Protein AF-A0A843CQ56-F1 (afdb_monomer_lite)

Secondary structure (DSSP, 8-state):
-HHHHTTT-HHHHHHHHHHHHHHTHHHHHHHTT-TT---GGG-HHHHHHHHHHHHHHTTS--HHHHHHHHHHHHHHHHHHHHHHSEEEE-TTTTT---PEEEETTHHHHHHHHHHHHHHHHHHHHHHHHHHHHHH--

Structure (mmCIF, N/CA/C/O backbone):
data_AF-A0A843CQ56-F1
#
_entry.id   AF-A0A843CQ56-F1
#
loop_
_atom_site.group_PDB
_atom_site.id
_atom_site.type_symbol
_atom_site.label_atom_id
_atom_site.label_alt_id
_atom_site.label_comp_id
_atom_site.label_asym_id
_atom_site.label_entity_id
_atom_site.label_seq_id
_atom_site.pdbx_PDB_ins_code
_atom_site.Cartn_x
_atom_site.Cartn_y
_atom_site.Cartn_z
_atom_site.occupancy
_atom_site.B_iso_or_equiv
_atom_site.auth_seq_id
_atom_site.auth_comp_id
_atom_site.auth_asym_id
_atom_site.auth_atom_id
_atom_site.pdbx_PDB_model_num
ATOM 1 N N . MET A 1 1 ? -5.350 -8.760 -0.373 1.00 73.94 1 MET A N 1
ATOM 2 C CA . MET A 1 1 ? -6.080 -9.651 0.569 1.00 73.94 1 MET A CA 1
ATOM 3 C C . MET A 1 1 ? -5.382 -9.807 1.929 1.00 73.94 1 MET A C 1
ATOM 5 O O . MET A 1 1 ? -6.014 -9.518 2.938 1.00 73.94 1 MET A O 1
ATOM 9 N N . ILE A 1 2 ? -4.095 -10.198 1.983 1.00 86.75 2 ILE A N 1
ATOM 10 C CA . ILE A 1 2 ? -3.328 -10.427 3.236 1.00 86.75 2 ILE A CA 1
ATOM 11 C C . ILE A 1 2 ? -3.376 -9.240 4.208 1.00 86.75 2 ILE A C 1
ATOM 13 O O . ILE A 1 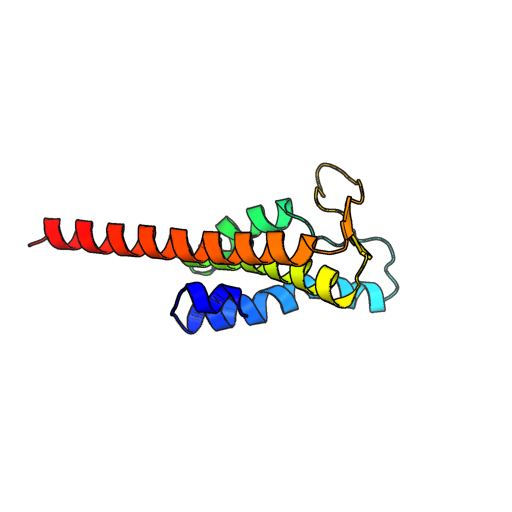2 ? -3.657 -9.413 5.388 1.00 86.75 2 ILE A O 1
ATOM 17 N N . VAL A 1 3 ? -3.196 -8.020 3.708 1.00 90.56 3 VAL A N 1
ATOM 18 C CA . VAL A 1 3 ? -3.252 -6.799 4.526 1.00 90.56 3 VAL A CA 1
ATOM 19 C C . VAL A 1 3 ? -4.606 -6.605 5.214 1.00 90.56 3 VAL A C 1
ATOM 21 O O . VAL A 1 3 ? -4.671 -6.172 6.362 1.00 90.56 3 VAL A O 1
ATOM 24 N N . GLY A 1 4 ? -5.702 -6.986 4.556 1.00 85.50 4 GLY A N 1
ATOM 25 C CA . GLY A 1 4 ? -7.034 -6.897 5.144 1.00 85.50 4 GLY A CA 1
ATOM 26 C C . GLY A 1 4 ? -7.224 -7.840 6.335 1.00 85.50 4 GLY A C 1
ATOM 27 O O . GLY A 1 4 ? -8.034 -7.542 7.211 1.00 85.50 4 GLY A O 1
ATOM 28 N N . VAL A 1 5 ? -6.456 -8.932 6.437 1.00 91.06 5 VAL A N 1
ATOM 29 C CA . VAL A 1 5 ? -6.520 -9.868 7.577 1.00 91.06 5 VAL A CA 1
ATOM 30 C C . VAL A 1 5 ? -6.095 -9.179 8.873 1.00 91.06 5 VAL A C 1
ATOM 32 O O . VAL A 1 5 ? -6.718 -9.402 9.911 1.00 91.06 5 VAL A O 1
ATOM 35 N N . ALA A 1 6 ? -5.132 -8.253 8.810 1.00 89.81 6 ALA A N 1
ATOM 36 C CA . ALA A 1 6 ? -4.682 -7.473 9.965 1.00 89.81 6 ALA A CA 1
ATOM 37 C C . ALA A 1 6 ? -5.806 -6.629 10.601 1.00 89.81 6 ALA A C 1
ATOM 39 O O . ALA A 1 6 ? -5.765 -6.318 11.792 1.00 89.81 6 ALA A O 1
ATOM 40 N N . SER A 1 7 ? -6.858 -6.306 9.840 1.00 88.50 7 SER A N 1
ATOM 41 C CA . SER A 1 7 ? -8.038 -5.603 10.357 1.00 88.50 7 SER A CA 1
ATOM 42 C C . SER A 1 7 ? -8.943 -6.484 11.236 1.00 88.50 7 SER A C 1
ATOM 44 O O . SER A 1 7 ? -9.730 -5.967 12.034 1.00 88.50 7 SER A O 1
ATOM 46 N N . MET A 1 8 ? -8.848 -7.812 11.093 1.00 89.50 8 MET A N 1
ATOM 47 C CA . MET A 1 8 ? -9.725 -8.820 11.702 1.00 89.50 8 MET A CA 1
ATOM 48 C C . MET A 1 8 ? -11.224 -8.642 11.390 1.00 89.50 8 MET A C 1
ATOM 50 O O . MET A 1 8 ? -12.068 -9.032 12.195 1.00 89.50 8 MET A O 1
ATOM 54 N N . ARG A 1 9 ? -11.594 -8.038 10.248 1.00 87.75 9 ARG A N 1
ATOM 55 C CA . ARG A 1 9 ? -12.998 -7.982 9.797 1.00 87.75 9 ARG A CA 1
ATOM 56 C C . ARG A 1 9 ? -13.131 -8.347 8.326 1.00 87.75 9 ARG A C 1
ATOM 58 O O . ARG A 1 9 ? -12.437 -7.788 7.479 1.00 87.75 9 ARG A O 1
ATOM 65 N N . ILE A 1 10 ? -14.110 -9.197 8.015 1.00 89.06 10 ILE A N 1
ATOM 66 C CA . ILE A 1 10 ? -14.324 -9.711 6.655 1.00 89.06 10 ILE A CA 1
ATOM 67 C C . ILE A 1 10 ? -14.545 -8.602 5.622 1.00 89.06 10 ILE A C 1
ATOM 69 O O . ILE A 1 10 ? -13.998 -8.673 4.527 1.00 89.06 10 ILE A O 1
ATOM 73 N N . ARG A 1 11 ? -15.252 -7.527 6.006 1.00 89.88 11 ARG A N 1
ATOM 74 C CA . ARG A 1 11 ? -15.507 -6.376 5.128 1.00 89.88 11 ARG A CA 1
ATOM 75 C C . ARG A 1 11 ? -14.220 -5.789 4.551 1.00 89.88 11 ARG A C 1
ATOM 77 O O . ARG A 1 11 ? -14.151 -5.511 3.366 1.00 89.88 11 ARG A O 1
ATOM 84 N N . TYR A 1 12 ? -13.185 -5.664 5.377 1.00 91.62 12 TYR A N 1
ATOM 85 C CA . TYR A 1 12 ? -11.915 -5.067 4.984 1.00 91.62 12 TYR A CA 1
ATOM 86 C C . TYR A 1 12 ? -10.991 -6.068 4.293 1.00 91.62 12 TYR A C 1
ATOM 88 O O . TYR A 1 12 ? -10.185 -5.668 3.461 1.00 91.62 12 TYR A O 1
ATOM 96 N N . ILE A 1 13 ? -11.118 -7.365 4.598 1.00 92.00 13 ILE A N 1
ATOM 97 C CA . ILE A 1 13 ? -10.457 -8.432 3.833 1.00 92.00 13 ILE A CA 1
ATOM 98 C C . ILE A 1 13 ? -10.948 -8.403 2.384 1.00 92.00 13 ILE A C 1
ATOM 100 O O . ILE A 1 13 ? -10.126 -8.395 1.468 1.00 92.00 13 ILE A O 1
ATOM 104 N N . ALA A 1 14 ? -12.268 -8.318 2.191 1.00 90.25 14 ALA A N 1
ATOM 105 C CA . ALA A 1 14 ? -12.885 -8.201 0.875 1.00 90.25 14 ALA A CA 1
ATOM 106 C C . ALA A 1 14 ? -12.441 -6.916 0.161 1.00 90.25 14 ALA A C 1
ATOM 108 O O . ALA A 1 14 ? -11.971 -6.991 -0.971 1.00 90.25 14 ALA A O 1
ATOM 109 N N . THR A 1 15 ? -12.484 -5.755 0.831 1.00 88.75 15 THR A N 1
ATOM 110 C CA . THR A 1 15 ? -11.985 -4.494 0.252 1.00 88.75 15 THR A CA 1
ATOM 111 C C . THR A 1 15 ? -10.517 -4.601 -0.161 1.00 88.75 15 THR A C 1
ATOM 113 O O . THR A 1 15 ? -10.183 -4.257 -1.286 1.00 88.75 15 THR A O 1
ATOM 116 N N . ALA A 1 16 ? -9.644 -5.152 0.687 1.00 90.50 16 ALA A N 1
ATOM 117 C CA . ALA A 1 16 ? -8.226 -5.340 0.373 1.00 90.50 16 ALA A CA 1
ATOM 118 C C . ALA A 1 16 ? -7.962 -6.374 -0.739 1.00 90.50 16 ALA A C 1
ATOM 120 O O . ALA A 1 16 ? -6.815 -6.537 -1.156 1.00 90.50 16 ALA A O 1
ATOM 121 N N . GLY A 1 17 ? -8.964 -7.162 -1.136 1.00 87.75 17 GLY A N 1
ATOM 122 C CA . GLY A 1 17 ? -8.902 -8.081 -2.273 1.00 87.75 17 GLY A CA 1
ATOM 123 C C . GLY A 1 17 ? -9.433 -7.451 -3.560 1.00 87.75 17 GLY A C 1
ATOM 124 O O . GLY A 1 17 ? -8.765 -7.517 -4.581 1.00 87.75 17 GLY A O 1
ATOM 125 N N . ILE A 1 18 ? -10.601 -6.810 -3.495 1.00 89.00 18 ILE A N 1
ATOM 126 C CA . ILE A 1 18 ? -11.284 -6.221 -4.657 1.00 89.00 18 ILE A CA 1
ATOM 127 C C . ILE A 1 18 ? -10.610 -4.925 -5.111 1.00 89.00 18 ILE A C 1
ATOM 129 O O . ILE A 1 18 ? -10.510 -4.677 -6.306 1.00 89.00 18 ILE A O 1
ATOM 133 N N . PHE A 1 19 ? -10.145 -4.095 -4.174 1.00 88.31 19 PHE A N 1
ATOM 134 C CA . PHE A 1 19 ? -9.603 -2.779 -4.502 1.00 88.31 19 PHE A CA 1
ATOM 135 C C . PHE A 1 19 ? -8.386 -2.852 -5.442 1.00 88.31 19 PHE A C 1
ATOM 137 O O . PHE A 1 19 ? -8.432 -2.170 -6.457 1.00 88.31 19 PHE A O 1
ATOM 144 N N . PRO A 1 20 ? -7.374 -3.718 -5.220 1.00 85.38 20 PRO A N 1
ATOM 145 C CA . PRO A 1 20 ? -6.282 -3.907 -6.180 1.00 85.38 20 PRO A CA 1
ATOM 146 C C . PRO A 1 20 ? -6.726 -4.312 -7.589 1.00 85.38 20 PRO A C 1
ATOM 148 O O . PRO A 1 20 ? -6.195 -3.791 -8.555 1.00 85.38 20 PRO A O 1
ATOM 151 N N . ILE A 1 21 ? -7.756 -5.156 -7.719 1.00 84.38 21 ILE A N 1
ATOM 152 C CA . ILE A 1 21 ? -8.301 -5.530 -9.036 1.00 84.38 21 ILE A CA 1
ATOM 153 C C . ILE A 1 21 ? -8.855 -4.293 -9.758 1.00 84.38 21 ILE A C 1
ATOM 155 O O . ILE A 1 21 ? -8.728 -4.164 -10.971 1.00 84.38 21 ILE A O 1
ATOM 159 N N . ALA A 1 22 ? -9.465 -3.367 -9.013 1.00 84.31 22 ALA A N 1
ATOM 160 C CA . ALA A 1 22 ? -9.919 -2.098 -9.567 1.00 84.31 22 ALA A CA 1
ATOM 161 C C . ALA A 1 22 ? -8.756 -1.148 -9.914 1.00 84.31 22 ALA A C 1
ATOM 163 O O . ALA A 1 22 ? -8.897 -0.367 -10.852 1.00 84.31 22 ALA A O 1
ATOM 164 N N . LEU A 1 23 ? -7.626 -1.207 -9.193 1.00 81.69 23 LEU A N 1
ATOM 165 C CA . LEU A 1 23 ? -6.411 -0.449 -9.533 1.00 81.69 23 LEU A CA 1
ATOM 166 C C . LEU A 1 23 ? -5.826 -0.912 -10.867 1.00 81.69 23 LEU A C 1
ATOM 168 O O . LEU A 1 23 ? -5.500 -0.074 -11.701 1.00 81.69 23 LEU A O 1
ATOM 172 N N . ASP A 1 24 ? -5.802 -2.228 -11.082 1.00 80.94 24 ASP A N 1
ATOM 173 C CA . ASP A 1 24 ? -5.301 -2.871 -12.302 1.00 80.94 24 ASP A CA 1
ATOM 174 C C . ASP A 1 24 ? -6.191 -2.646 -13.530 1.00 80.94 24 ASP A C 1
ATOM 176 O O . ASP A 1 24 ? -5.869 -3.087 -14.633 1.00 80.94 24 ASP A O 1
ATOM 180 N N . ALA A 1 25 ? -7.319 -1.941 -13.394 1.00 76.56 25 ALA A N 1
ATOM 181 C CA . ALA A 1 25 ? -8.163 -1.604 -14.536 1.00 76.56 25 ALA A CA 1
ATOM 182 C C . ALA A 1 25 ? -7.430 -0.731 -15.575 1.00 76.56 25 ALA A C 1
ATOM 184 O O . ALA A 1 25 ? -7.810 -0.736 -16.748 1.00 76.56 25 ALA A O 1
ATOM 185 N N . ASP A 1 26 ? -6.362 -0.025 -15.190 1.00 72.88 26 ASP A N 1
ATOM 186 C CA . ASP A 1 26 ? -5.503 0.694 -16.137 1.00 72.88 26 ASP A CA 1
ATOM 187 C C . ASP A 1 26 ? -4.781 -0.255 -17.122 1.00 72.88 26 ASP A C 1
ATOM 189 O O . ASP A 1 26 ? -4.527 0.129 -18.266 1.00 72.88 26 ASP A O 1
ATOM 193 N N . HIS A 1 27 ? -4.585 -1.529 -16.764 1.00 73.19 27 HIS A N 1
ATOM 194 C CA . HIS A 1 27 ? -4.042 -2.558 -17.659 1.00 73.19 27 HIS A CA 1
ATOM 195 C C . HIS A 1 27 ? -5.040 -2.969 -18.754 1.00 73.19 27 HIS A C 1
ATOM 197 O O . HIS A 1 27 ? -4.636 -3.314 -19.865 1.00 73.19 27 HIS A O 1
ATOM 203 N N . LEU A 1 28 ? -6.353 -2.887 -18.498 1.00 71.12 28 LEU A N 1
ATOM 204 C CA . LEU A 1 28 ? -7.376 -3.155 -19.522 1.00 71.12 28 LEU A CA 1
ATOM 205 C C . LEU A 1 28 ? -7.350 -2.098 -20.632 1.00 71.12 28 LEU A C 1
ATOM 207 O O . LEU A 1 28 ? -7.575 -2.416 -21.797 1.00 71.12 28 LEU A O 1
ATOM 211 N N . ILE A 1 29 ? -7.035 -0.847 -20.288 1.00 69.69 29 ILE A N 1
ATOM 212 C CA . ILE A 1 29 ? -6.891 0.243 -21.262 1.00 69.69 29 ILE A CA 1
ATOM 213 C C . ILE A 1 29 ? -5.635 0.026 -22.118 1.00 69.69 29 ILE A C 1
ATOM 215 O O . ILE A 1 29 ? -5.657 0.287 -23.321 1.00 69.69 29 ILE A O 1
ATOM 219 N N . GLN A 1 30 ? -4.573 -0.538 -21.533 1.00 63.97 30 GLN A N 1
ATOM 220 C CA . GLN A 1 30 ? -3.370 -0.930 -22.268 1.00 63.97 30 GLN A CA 1
ATOM 221 C C . GLN A 1 30 ? -3.657 -2.024 -23.316 1.00 63.97 30 GLN A C 1
ATOM 223 O O . GLN A 1 30 ? -3.075 -1.991 -24.399 1.00 63.97 30 GLN A O 1
ATOM 228 N N . PHE A 1 31 ? -4.609 -2.933 -23.064 1.00 66.50 31 PHE A N 1
ATOM 229 C CA . PHE A 1 31 ? -5.057 -3.935 -24.048 1.00 66.50 31 PHE A CA 1
ATOM 230 C C . PHE A 1 31 ? -5.696 -3.306 -25.302 1.00 66.50 31 PHE A C 1
ATOM 232 O O . PHE A 1 31 ? -5.694 -3.910 -26.372 1.00 66.50 31 PHE A O 1
ATOM 239 N N . LEU A 1 32 ? -6.207 -2.074 -25.196 1.00 76.19 32 LEU A N 1
ATOM 240 C CA . LEU A 1 32 ? -6.776 -1.307 -26.311 1.00 76.19 32 LEU A CA 1
ATOM 241 C C . LEU A 1 32 ? -5.719 -0.519 -27.104 1.00 76.19 32 LEU A C 1
ATOM 243 O O . LEU A 1 32 ? -6.079 0.274 -27.973 1.00 76.19 32 LEU A O 1
ATOM 247 N N . ASN A 1 33 ? -4.427 -0.728 -26.820 1.00 67.75 33 ASN A N 1
ATOM 248 C CA . ASN A 1 33 ? -3.300 -0.054 -27.472 1.00 67.75 33 ASN A CA 1
ATOM 249 C C . ASN A 1 33 ? -3.319 1.484 -27.327 1.00 67.75 33 ASN A C 1
ATOM 251 O O . ASN A 1 33 ? -2.739 2.214 -28.129 1.00 67.75 33 ASN A O 1
ATOM 255 N N . LEU A 1 34 ? -3.990 1.992 -26.288 1.00 66.44 34 LEU A N 1
ATOM 256 C CA . LEU A 1 34 ? -3.955 3.402 -25.900 1.00 66.44 34 LEU A CA 1
ATOM 257 C C . LEU A 1 34 ? -2.707 3.626 -25.029 1.00 66.44 34 LEU A C 1
ATOM 259 O O . LEU A 1 34 ? -2.756 3.602 -23.803 1.00 66.44 34 LEU A O 1
ATOM 263 N N . GLU A 1 35 ? -1.566 3.780 -25.695 1.00 55.16 35 GLU A N 1
ATOM 264 C CA . GLU A 1 35 ? -0.194 3.618 -25.182 1.00 55.16 35 GLU A CA 1
ATOM 265 C C . GLU A 1 35 ? 0.306 4.663 -24.151 1.00 55.16 35 GLU A C 1
ATOM 267 O O . GLU A 1 35 ? 1.501 4.744 -23.887 1.00 55.16 35 GLU A O 1
ATOM 272 N N . ALA A 1 36 ? -0.553 5.498 -23.558 1.00 53.75 36 ALA A N 1
ATOM 273 C CA . ALA A 1 36 ? -0.088 6.762 -22.967 1.00 53.75 36 ALA A CA 1
ATOM 274 C C . ALA A 1 36 ? -0.645 7.136 -21.585 1.00 53.75 36 ALA A C 1
ATOM 276 O O . ALA A 1 36 ? -0.530 8.299 -21.194 1.00 53.75 36 ALA A O 1
ATOM 277 N N . ILE A 1 37 ? -1.226 6.207 -20.819 1.00 60.22 37 ILE A N 1
ATOM 278 C CA . ILE A 1 37 ? -1.625 6.518 -19.436 1.00 60.22 37 ILE A CA 1
ATOM 279 C C . ILE A 1 37 ? -0.557 5.987 -18.474 1.00 60.22 37 ILE A C 1
ATOM 281 O O . ILE A 1 37 ? -0.308 4.781 -18.438 1.00 60.22 37 ILE A O 1
ATOM 285 N N . PRO A 1 38 ? 0.098 6.859 -17.685 1.00 62.06 38 PRO A N 1
ATOM 286 C CA . PRO A 1 38 ? 1.010 6.399 -16.653 1.00 62.06 38 PRO A CA 1
ATOM 287 C C . PRO A 1 38 ? 0.264 5.505 -15.657 1.00 62.06 38 PRO A C 1
ATOM 289 O O . PRO A 1 38 ? -0.819 5.881 -15.216 1.00 62.06 38 PRO A O 1
ATOM 292 N N . ARG A 1 39 ? 0.847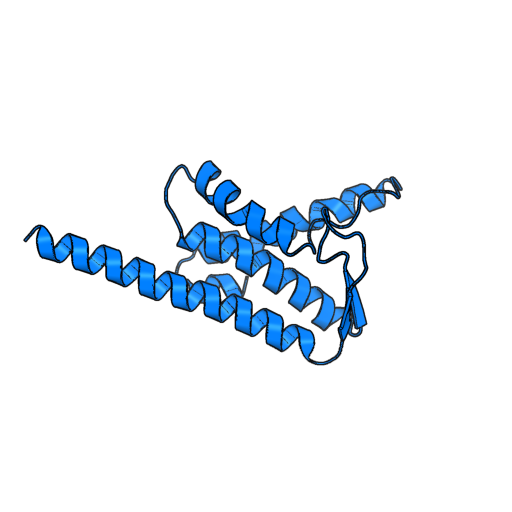 4.351 -15.302 1.00 74.12 39 ARG A N 1
ATOM 293 C CA . ARG A 1 39 ? 0.267 3.348 -14.386 1.00 74.12 39 ARG A CA 1
ATOM 294 C C . ARG A 1 39 ? 0.012 3.931 -12.996 1.00 74.12 39 ARG A C 1
ATOM 296 O O . ARG A 1 39 ? 0.871 3.873 -12.113 1.00 74.12 39 ARG A O 1
ATOM 303 N N . MET A 1 40 ? -1.144 4.569 -12.825 1.00 76.06 40 MET A N 1
ATOM 304 C CA . MET A 1 40 ? -1.501 5.287 -11.601 1.00 76.06 40 MET A CA 1
ATOM 305 C C . MET A 1 40 ? -1.745 4.321 -10.441 1.00 76.06 40 MET A C 1
ATOM 307 O O . MET A 1 40 ? -1.530 4.717 -9.294 1.00 76.06 40 MET A O 1
ATOM 311 N N . GLY A 1 41 ? -2.118 3.065 -10.728 1.00 79.00 41 GLY A N 1
ATOM 312 C CA . GLY A 1 41 ? -2.311 2.011 -9.726 1.00 79.00 41 GLY A CA 1
ATOM 313 C C . GLY A 1 41 ? -1.074 1.743 -8.860 1.00 79.00 41 GLY A C 1
ATOM 314 O O . GLY A 1 41 ? -1.208 1.330 -7.710 1.00 79.00 41 GLY A O 1
ATOM 315 N N . HIS A 1 42 ? 0.121 2.085 -9.354 1.00 88.12 42 HIS A N 1
ATOM 316 C CA . HIS A 1 42 ? 1.402 1.904 -8.659 1.00 88.12 42 HIS A CA 1
ATOM 317 C C . HIS A 1 42 ? 1.967 3.189 -8.037 1.00 88.12 42 HIS A C 1
ATOM 319 O O . HIS A 1 42 ? 3.118 3.210 -7.595 1.00 88.12 42 HIS A O 1
ATOM 325 N N . SER A 1 43 ? 1.196 4.280 -8.006 1.00 89.44 43 SER A N 1
ATOM 326 C CA . SER A 1 43 ? 1.616 5.542 -7.389 1.00 89.44 43 SER A CA 1
ATOM 327 C C . SER A 1 43 ? 1.286 5.583 -5.896 1.00 89.44 43 SER A C 1
ATOM 329 O O . SER A 1 43 ? 0.142 5.381 -5.478 1.00 89.44 43 SER A O 1
ATOM 331 N N . ILE A 1 44 ? 2.267 5.957 -5.071 1.00 91.31 44 ILE A N 1
ATOM 332 C CA . ILE A 1 44 ? 2.032 6.174 -3.637 1.00 91.31 44 ILE A CA 1
ATOM 333 C C . ILE A 1 44 ? 1.109 7.371 -3.391 1.00 91.31 44 ILE A C 1
ATOM 335 O O . ILE A 1 44 ? 0.30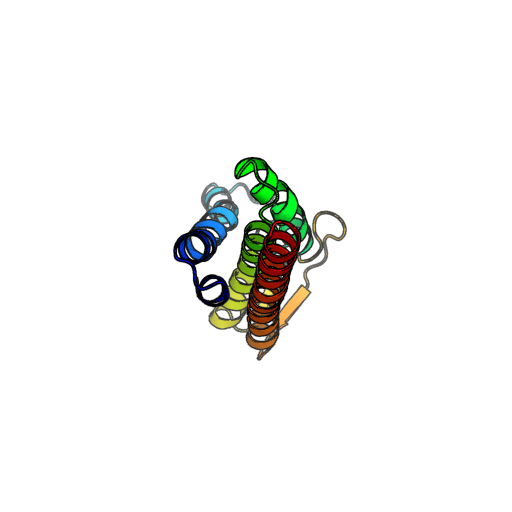8 7.356 -2.456 1.00 91.31 44 ILE A O 1
ATOM 339 N N . LEU A 1 45 ? 1.181 8.395 -4.248 1.00 90.31 45 LEU A N 1
ATOM 340 C CA . LEU A 1 45 ? 0.308 9.567 -4.172 1.00 90.31 45 LEU A CA 1
ATOM 341 C C . LEU A 1 45 ? -1.136 9.186 -4.483 1.00 90.31 45 LEU A C 1
ATOM 343 O O . LEU A 1 45 ? -2.047 9.633 -3.787 1.00 90.31 45 LEU A O 1
ATOM 347 N N . PHE A 1 46 ? -1.344 8.308 -5.467 1.00 88.69 46 PHE A N 1
ATOM 348 C CA . PHE A 1 46 ? -2.659 7.726 -5.714 1.00 88.69 46 PHE A CA 1
ATOM 349 C C . PHE A 1 46 ? -3.156 6.949 -4.486 1.00 88.69 46 PHE A C 1
ATOM 351 O O . PHE A 1 46 ? -4.302 7.114 -4.063 1.00 88.69 46 PHE A O 1
ATOM 358 N N . GLY A 1 47 ? -2.269 6.192 -3.835 1.00 91.69 47 GLY A N 1
ATOM 359 C CA . GLY A 1 47 ? -2.550 5.577 -2.542 1.00 91.69 47 GLY A CA 1
ATOM 360 C C . GLY A 1 47 ? -3.058 6.578 -1.501 1.00 91.69 47 GLY A C 1
ATOM 361 O O . GLY A 1 47 ? -4.084 6.320 -0.872 1.00 91.69 47 GLY A O 1
ATOM 362 N N . PHE A 1 48 ? -2.400 7.723 -1.323 1.00 93.31 48 PHE A N 1
ATOM 363 C CA . PHE A 1 48 ? -2.866 8.748 -0.382 1.00 93.31 48 PHE A CA 1
ATOM 364 C C . PHE A 1 48 ? -4.237 9.317 -0.757 1.00 93.31 48 PHE A C 1
ATOM 366 O O . PHE A 1 48 ? -5.064 9.522 0.129 1.00 93.31 48 PHE A O 1
ATOM 373 N N . ILE A 1 49 ? -4.511 9.518 -2.048 1.00 91.50 49 ILE A N 1
ATOM 374 C CA . ILE A 1 49 ? -5.817 9.984 -2.548 1.00 91.50 49 ILE A CA 1
ATOM 375 C C . ILE A 1 49 ? -6.919 8.948 -2.284 1.00 91.50 49 ILE A C 1
ATOM 377 O O . ILE A 1 49 ? -8.057 9.321 -1.987 1.00 91.50 49 ILE A O 1
ATOM 381 N N . SER A 1 50 ? -6.595 7.652 -2.322 1.00 91.12 50 SER A N 1
ATOM 382 C CA . SER A 1 50 ? -7.568 6.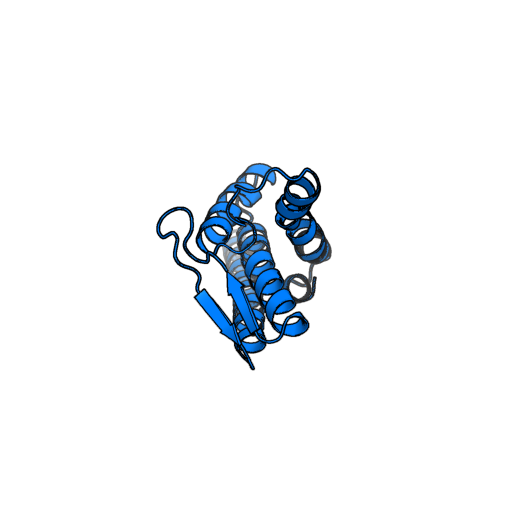590 -2.045 1.00 91.12 50 SER A CA 1
ATOM 383 C C . SER A 1 50 ? -8.156 6.668 -0.632 1.00 91.12 50 SER A C 1
ATOM 385 O O . SER A 1 50 ? -9.305 6.285 -0.433 1.00 91.12 50 SER A O 1
ATOM 387 N N . ILE A 1 51 ? -7.422 7.218 0.344 1.00 93.25 51 ILE A N 1
ATOM 388 C CA . ILE A 1 51 ? -7.862 7.318 1.744 1.00 93.25 51 ILE A CA 1
ATOM 389 C C . ILE A 1 51 ? -9.146 8.160 1.868 1.00 93.25 51 ILE A C 1
ATOM 391 O O . ILE A 1 51 ? -10.183 7.598 2.241 1.00 93.25 51 ILE A O 1
ATOM 395 N N . PRO A 1 52 ? -9.135 9.477 1.561 1.00 92.94 52 PRO A N 1
ATOM 396 C CA . PRO A 1 52 ? -10.335 10.298 1.661 1.00 92.94 52 PRO A CA 1
ATOM 397 C C . PRO A 1 52 ? -11.421 9.848 0.683 1.00 92.94 52 PRO A C 1
ATOM 399 O O . PRO A 1 52 ? -12.599 9.922 1.024 1.00 92.94 52 PRO A O 1
ATOM 402 N N . LEU A 1 53 ? -11.049 9.333 -0.493 1.00 91.19 53 LEU A N 1
ATOM 403 C CA . LEU A 1 53 ? -12.004 8.861 -1.493 1.00 91.19 53 LEU A CA 1
ATOM 404 C C . LEU A 1 53 ? -12.834 7.678 -0.974 1.00 91.19 53 LEU A C 1
ATOM 406 O O . LEU A 1 53 ? -14.063 7.693 -1.033 1.00 91.19 53 LEU A O 1
ATOM 410 N N . MET A 1 54 ? -12.173 6.673 -0.403 1.00 91.25 54 MET A N 1
ATOM 411 C CA . MET A 1 54 ? -12.842 5.485 0.130 1.00 91.25 54 MET A CA 1
ATOM 412 C C . MET A 1 54 ? -13.654 5.805 1.385 1.00 91.25 54 MET A C 1
ATOM 414 O O . MET A 1 54 ? -14.743 5.262 1.573 1.00 91.25 54 MET A O 1
ATOM 418 N N . MET A 1 55 ? -13.176 6.731 2.218 1.00 90.38 55 MET A N 1
ATOM 419 C CA . MET A 1 55 ? -13.951 7.240 3.353 1.00 90.38 55 MET A CA 1
ATOM 420 C C . MET A 1 55 ? -15.210 7.993 2.899 1.00 90.38 55 MET A C 1
ATOM 422 O O . MET A 1 55 ? -16.278 7.803 3.484 1.00 90.38 55 MET A O 1
ATOM 426 N N . PHE A 1 56 ? -15.108 8.801 1.838 1.00 89.38 56 PHE A N 1
ATOM 427 C CA . PHE A 1 56 ? -16.237 9.524 1.253 1.00 89.38 56 PHE A CA 1
ATOM 428 C C . PHE A 1 56 ? -17.304 8.563 0.715 1.00 89.38 56 PHE A C 1
ATOM 430 O O . PHE A 1 56 ? -18.467 8.675 1.098 1.00 89.38 56 PHE A O 1
ATOM 437 N N . PHE A 1 57 ? -16.917 7.564 -0.087 1.00 85.69 57 PHE A N 1
ATOM 438 C CA . PHE A 1 57 ? -17.861 6.580 -0.635 1.00 85.69 57 PHE A CA 1
ATOM 439 C C . PHE A 1 57 ? -18.532 5.711 0.432 1.00 85.69 57 PHE A C 1
ATOM 441 O O . PHE A 1 57 ? -19.689 5.329 0.279 1.00 85.69 57 PHE A O 1
ATOM 448 N N . ALA A 1 58 ? -17.843 5.421 1.536 1.00 83.62 58 ALA A N 1
ATOM 449 C CA . ALA A 1 58 ? -18.438 4.698 2.655 1.00 83.62 58 ALA A CA 1
ATOM 450 C C . ALA A 1 58 ? -19.388 5.556 3.513 1.00 83.62 58 ALA A C 1
ATOM 452 O O . ALA A 1 58 ? -20.014 5.023 4.435 1.00 83.62 58 ALA A O 1
ATOM 453 N N . GLY A 1 59 ? -19.483 6.867 3.250 1.00 71.44 59 GLY A N 1
ATOM 454 C CA . GLY A 1 59 ? -20.366 7.803 3.950 1.00 71.44 59 GLY A CA 1
ATOM 455 C C . GLY A 1 59 ? -20.062 7.956 5.444 1.00 71.44 59 GLY A C 1
ATOM 456 O O . GLY A 1 59 ? -20.938 8.353 6.212 1.00 71.44 59 GLY A O 1
ATOM 457 N N . LYS A 1 60 ? -18.857 7.576 5.896 1.00 71.75 60 LYS A N 1
ATOM 458 C CA . LYS A 1 60 ? -18.477 7.505 7.318 1.00 71.75 60 LYS A CA 1
ATOM 459 C C . LYS A 1 60 ? -17.011 7.890 7.509 1.00 71.75 60 LYS A C 1
ATOM 461 O O . LYS A 1 60 ? -16.177 7.630 6.648 1.00 71.75 60 LYS A O 1
ATOM 466 N N . LYS A 1 61 ? -16.667 8.412 8.695 1.00 81.06 61 LYS A N 1
ATOM 467 C CA . LYS A 1 61 ? -15.274 8.613 9.149 1.00 81.06 61 LYS A CA 1
ATOM 468 C C . LYS A 1 61 ? -14.587 7.273 9.482 1.00 81.06 61 LYS A C 1
ATOM 470 O O . LYS A 1 61 ? -14.074 7.077 10.579 1.00 81.06 61 LYS A O 1
ATOM 475 N N . ASP A 1 62 ? -14.638 6.308 8.564 1.00 89.12 62 ASP A N 1
ATOM 476 C CA . ASP A 1 62 ? -14.040 4.981 8.736 1.00 89.12 62 ASP A CA 1
ATOM 477 C C . ASP A 1 62 ? -12.543 5.045 8.392 1.00 89.12 62 ASP A C 1
ATOM 479 O O . ASP A 1 62 ? -12.111 4.708 7.292 1.00 89.12 62 ASP A O 1
ATOM 483 N N . TYR A 1 63 ? -11.738 5.519 9.345 1.00 90.50 63 TYR A N 1
ATOM 484 C CA . TYR A 1 63 ? -10.286 5.654 9.174 1.00 90.50 63 TYR A CA 1
ATOM 485 C C . TYR A 1 63 ? -9.595 4.315 8.888 1.00 90.50 63 TYR A C 1
ATOM 487 O O . TYR A 1 63 ? -8.601 4.270 8.166 1.00 90.50 63 TYR A O 1
ATOM 495 N N . LEU A 1 64 ? -10.138 3.212 9.415 1.00 92.62 64 LEU A N 1
ATOM 496 C CA . LEU A 1 64 ? -9.619 1.873 9.153 1.00 92.62 64 LEU A CA 1
ATOM 497 C C . LEU A 1 64 ? -9.883 1.445 7.704 1.00 92.62 64 LEU A C 1
ATOM 499 O O . LEU A 1 64 ? -9.022 0.805 7.109 1.00 92.62 64 LEU A O 1
ATOM 503 N N . LEU A 1 65 ? -11.011 1.841 7.102 1.00 93.38 65 LEU A N 1
ATOM 504 C CA . LEU A 1 65 ? -11.240 1.664 5.665 1.00 93.38 65 LEU A CA 1
ATOM 505 C C . LEU A 1 65 ? -10.213 2.437 4.833 1.00 93.38 65 LEU A C 1
ATOM 507 O O . LEU A 1 65 ? -9.649 1.879 3.892 1.00 93.38 65 LEU A O 1
ATOM 511 N N . GLY A 1 66 ? -9.958 3.697 5.190 1.00 93.44 66 GLY A N 1
ATOM 512 C CA . GLY A 1 66 ? -8.949 4.520 4.524 1.00 93.44 66 GLY A CA 1
ATOM 513 C C . GLY A 1 66 ? -7.561 3.875 4.583 1.00 93.44 66 GLY A C 1
ATOM 514 O O . GLY A 1 66 ? -6.927 3.677 3.549 1.00 93.44 66 GLY A O 1
ATOM 515 N N . ALA A 1 67 ? -7.137 3.442 5.774 1.00 95.06 67 ALA A N 1
ATOM 516 C CA . ALA A 1 67 ? -5.873 2.734 5.970 1.00 95.06 67 ALA A CA 1
ATOM 517 C C . ALA A 1 67 ? -5.797 1.433 5.156 1.00 95.06 67 ALA A C 1
ATOM 519 O O . ALA A 1 67 ? -4.811 1.200 4.467 1.00 95.06 67 ALA A O 1
ATOM 520 N N . VAL A 1 68 ? -6.853 0.612 5.169 1.00 95.12 68 VAL A N 1
ATOM 521 C CA . VAL A 1 68 ? -6.920 -0.626 4.373 1.00 95.12 68 VAL A CA 1
ATOM 522 C C . VAL A 1 68 ? -6.800 -0.343 2.874 1.00 95.12 68 VAL A C 1
ATOM 524 O O . VAL A 1 68 ? -6.155 -1.115 2.170 1.00 95.12 68 VAL A O 1
ATOM 527 N N . SER A 1 69 ? -7.381 0.756 2.393 1.00 93.88 69 SER A N 1
ATOM 528 C CA . SER A 1 69 ? -7.343 1.140 0.976 1.00 93.88 69 SER A CA 1
ATOM 529 C C . SER A 1 69 ? -5.938 1.564 0.545 1.00 93.88 69 SER A C 1
ATOM 531 O O . SER A 1 69 ? -5.407 1.035 -0.428 1.00 93.88 69 SER A O 1
ATOM 533 N N . PHE A 1 70 ? -5.278 2.417 1.333 1.00 95.56 70 PHE A N 1
ATOM 534 C CA . PHE A 1 70 ? -3.879 2.783 1.102 1.00 95.56 70 PHE A CA 1
ATOM 535 C C . PHE A 1 70 ? -2.949 1.568 1.152 1.00 95.56 70 PHE A C 1
ATOM 537 O O . PHE A 1 70 ? -2.145 1.338 0.250 1.00 95.56 70 PHE A O 1
ATOM 544 N N . SER A 1 71 ? -3.081 0.748 2.193 1.00 96.25 71 SER A N 1
ATOM 545 C CA . SER A 1 71 ? -2.244 -0.433 2.373 1.00 96.25 71 SER A CA 1
ATOM 546 C C . SER A 1 71 ? -2.501 -1.503 1.305 1.00 96.25 71 SER A C 1
ATOM 548 O O . SER A 1 71 ? -1.611 -2.306 1.033 1.00 96.25 71 SER A O 1
ATOM 550 N N . ALA A 1 72 ? -3.670 -1.514 0.659 1.00 94.38 72 ALA A N 1
ATOM 551 C CA . ALA A 1 72 ? -3.930 -2.367 -0.495 1.00 94.38 72 ALA A CA 1
ATOM 552 C C . ALA A 1 72 ? -3.104 -1.953 -1.727 1.00 94.38 72 ALA A C 1
ATOM 554 O O . ALA A 1 72 ? -2.610 -2.844 -2.412 1.00 94.38 72 ALA A O 1
ATOM 555 N N . VAL A 1 73 ? -2.865 -0.652 -1.952 1.00 93.50 73 VAL A N 1
ATOM 556 C CA . VAL A 1 73 ? -1.933 -0.168 -2.995 1.00 93.50 73 VAL A CA 1
ATOM 557 C C . VAL A 1 73 ? -0.509 -0.651 -2.715 1.00 93.50 73 VAL A C 1
ATOM 559 O O . VAL A 1 73 ? 0.143 -1.213 -3.588 1.00 93.50 73 VAL A O 1
ATOM 562 N N . LEU A 1 74 ? -0.033 -0.507 -1.473 1.00 95.19 74 LEU A N 1
ATOM 563 C CA . LEU A 1 74 ? 1.308 -0.972 -1.090 1.00 95.19 74 LEU A CA 1
ATOM 564 C C . LEU A 1 74 ? 1.467 -2.491 -1.243 1.00 95.19 74 LEU A C 1
ATOM 566 O O . LEU A 1 74 ? 2.500 -2.962 -1.711 1.00 95.19 74 LEU A O 1
ATOM 570 N N . ALA A 1 75 ? 0.444 -3.259 -0.861 1.00 94.88 75 ALA A N 1
ATOM 571 C CA . ALA A 1 75 ? 0.442 -4.709 -1.019 1.00 94.88 75 ALA A CA 1
ATOM 572 C C . ALA A 1 75 ? 0.417 -5.140 -2.487 1.00 94.88 75 ALA A C 1
ATOM 574 O O . ALA A 1 75 ? 1.011 -6.157 -2.823 1.00 94.88 75 ALA A O 1
ATOM 575 N N . HIS A 1 76 ? -0.269 -4.379 -3.336 1.00 92.06 76 HIS A N 1
ATOM 576 C CA . HIS A 1 76 ? -0.308 -4.610 -4.771 1.00 92.06 76 HIS A CA 1
ATOM 577 C C . HIS A 1 76 ? 1.073 -4.374 -5.405 1.00 92.06 76 HIS A C 1
ATOM 579 O O . HIS A 1 76 ? 1.629 -5.294 -5.993 1.00 92.06 76 HIS A O 1
ATOM 585 N N . VAL A 1 77 ? 1.707 -3.224 -5.141 1.00 92.44 77 VAL A N 1
ATOM 586 C CA . VAL A 1 77 ? 3.088 -2.947 -5.592 1.00 92.44 77 VAL A CA 1
ATOM 587 C C . VAL A 1 77 ? 4.072 -4.001 -5.068 1.00 92.44 77 VAL A C 1
ATOM 589 O O . VAL A 1 77 ? 4.936 -4.472 -5.801 1.00 92.44 77 VAL A O 1
ATOM 592 N N . SER A 1 78 ? 3.935 -4.403 -3.802 1.00 94.62 78 SER A N 1
ATOM 593 C CA . SER A 1 78 ? 4.731 -5.485 -3.211 1.00 94.62 78 SER A CA 1
ATOM 594 C C . SER A 1 78 ? 4.563 -6.806 -3.972 1.00 94.62 78 SER A C 1
ATOM 596 O O . SER A 1 78 ? 5.551 -7.470 -4.280 1.00 94.62 78 SER A O 1
ATOM 598 N N . PHE A 1 79 ? 3.328 -7.178 -4.307 1.00 93.00 79 PHE A N 1
ATOM 599 C CA . PHE A 1 79 ? 3.040 -8.405 -5.042 1.00 93.00 79 PHE A CA 1
ATOM 600 C C . PHE A 1 79 ? 3.655 -8.400 -6.447 1.00 93.00 79 PHE A C 1
ATOM 602 O O . PHE A 1 79 ? 4.250 -9.397 -6.854 1.00 93.00 79 PHE A O 1
ATOM 609 N N . ASP A 1 80 ? 3.610 -7.265 -7.140 1.00 90.56 80 ASP A N 1
ATOM 610 C CA . ASP A 1 80 ? 4.229 -7.119 -8.458 1.00 90.56 80 ASP A CA 1
ATOM 611 C C . ASP A 1 80 ? 5.753 -7.260 -8.402 1.00 90.56 80 ASP A C 1
ATOM 613 O O . ASP A 1 80 ? 6.336 -7.927 -9.256 1.00 90.56 80 ASP A O 1
ATOM 617 N N . ILE A 1 81 ? 6.409 -6.707 -7.374 1.00 94.31 81 ILE A N 1
ATOM 618 C CA . ILE A 1 81 ? 7.856 -6.890 -7.157 1.00 94.31 81 ILE A CA 1
ATOM 619 C C . ILE A 1 81 ? 8.171 -8.364 -6.877 1.00 94.31 81 ILE A C 1
ATOM 621 O O . ILE A 1 81 ? 9.136 -8.898 -7.421 1.00 94.31 81 ILE A O 1
ATOM 625 N N . LEU A 1 82 ? 7.362 -9.033 -6.047 1.00 94.62 82 LEU A N 1
ATOM 626 C CA . LEU A 1 82 ? 7.544 -10.449 -5.718 1.00 94.62 82 LEU A CA 1
ATOM 627 C C . LEU A 1 82 ? 7.489 -11.336 -6.972 1.00 94.62 82 LEU A C 1
ATOM 629 O O . LEU A 1 82 ? 8.294 -12.257 -7.093 1.00 94.62 82 LEU A O 1
ATOM 633 N N . LEU A 1 83 ? 6.557 -11.071 -7.892 1.00 92.44 83 LEU A N 1
ATOM 634 C CA . LEU A 1 83 ? 6.410 -11.856 -9.121 1.00 92.44 83 LEU A CA 1
ATOM 635 C C . LEU A 1 83 ? 7.392 -11.446 -10.223 1.00 92.44 83 LEU A C 1
ATOM 637 O O . LEU A 1 83 ? 7.889 -12.304 -10.949 1.00 92.44 83 LEU A O 1
ATOM 641 N N . GLY A 1 84 ? 7.657 -10.149 -10.369 1.00 88.38 84 GLY A N 1
ATOM 642 C CA . GLY A 1 84 ? 8.506 -9.607 -11.429 1.00 88.38 84 GLY A CA 1
ATOM 643 C C . GLY A 1 84 ? 10.004 -9.648 -11.119 1.00 88.38 84 GLY A C 1
ATOM 644 O O . GLY A 1 84 ? 10.819 -9.553 -12.035 1.00 88.38 84 GLY A O 1
ATOM 645 N N . GLY A 1 85 ? 10.391 -9.781 -9.846 1.00 90.25 85 GLY A N 1
ATOM 646 C CA . GLY A 1 85 ? 11.779 -9.788 -9.375 1.00 90.25 85 GLY A CA 1
ATOM 647 C C . GLY A 1 85 ? 12.427 -8.400 -9.369 1.00 90.25 85 GLY A C 1
ATOM 648 O O . GLY A 1 85 ? 12.833 -7.918 -8.313 1.00 90.25 85 GLY A O 1
ATOM 649 N N . THR A 1 86 ? 12.489 -7.749 -10.534 1.00 92.62 86 THR A N 1
ATOM 650 C CA . THR A 1 86 ? 12.953 -6.365 -10.705 1.00 92.62 86 THR A CA 1
ATOM 651 C C . THR A 1 86 ? 11.918 -5.589 -11.508 1.00 92.62 86 THR A C 1
ATOM 653 O O . THR A 1 86 ? 11.735 -5.825 -12.701 1.00 92.62 86 THR A O 1
ATOM 656 N N . THR A 1 87 ? 11.246 -4.641 -10.862 1.00 91.44 87 THR A N 1
ATOM 657 C CA . THR A 1 87 ? 10.118 -3.904 -11.447 1.00 91.44 87 THR A CA 1
ATOM 658 C C . THR A 1 87 ? 10.283 -2.406 -11.250 1.00 91.44 87 THR A C 1
ATOM 660 O O . THR A 1 87 ? 10.730 -1.960 -10.192 1.00 91.44 87 THR A O 1
ATOM 663 N N . SER A 1 88 ? 9.875 -1.616 -12.243 1.00 91.69 88 SER A N 1
ATOM 664 C CA . SER A 1 88 ? 9.919 -0.155 -12.168 1.00 91.69 88 SER A CA 1
ATOM 665 C C . SER A 1 88 ? 8.522 0.451 -12.252 1.00 91.69 88 SER A C 1
ATOM 667 O O . SER A 1 88 ? 7.759 0.146 -13.173 1.00 91.69 88 SER A O 1
ATOM 669 N N . PHE A 1 89 ? 8.221 1.369 -11.333 1.00 90.12 89 PHE A N 1
ATOM 670 C CA . PHE A 1 89 ? 6.922 2.035 -11.241 1.00 90.12 89 PHE A CA 1
ATOM 671 C C . PHE A 1 89 ? 7.057 3.558 -11.253 1.00 90.12 89 PHE A C 1
ATOM 673 O O . PHE A 1 89 ? 8.033 4.095 -10.716 1.00 90.12 89 PHE A O 1
ATOM 680 N N . PRO A 1 90 ? 6.060 4.277 -11.790 1.00 89.50 90 PRO A N 1
ATOM 681 C CA . PRO A 1 90 ? 5.989 5.728 -11.696 1.00 89.50 90 PRO A CA 1
ATOM 682 C C . PRO A 1 90 ? 5.482 6.168 -10.309 1.00 89.50 90 PRO A C 1
ATOM 684 O O . PRO A 1 90 ? 4.401 6.735 -10.155 1.00 89.50 90 PRO A O 1
ATOM 687 N N . PHE A 1 91 ? 6.275 5.891 -9.274 1.00 89.00 91 PHE A N 1
ATOM 688 C CA . PHE A 1 91 ? 5.836 5.910 -7.874 1.00 89.00 91 PHE A CA 1
ATOM 689 C C . PHE A 1 91 ? 5.322 7.275 -7.384 1.00 89.00 91 PHE A C 1
ATOM 691 O O . PHE A 1 91 ? 4.517 7.337 -6.458 1.00 89.00 91 PHE A O 1
ATOM 698 N N . PHE A 1 92 ? 5.764 8.366 -8.016 1.00 89.94 92 PHE A N 1
ATOM 699 C CA . PHE A 1 92 ? 5.482 9.748 -7.614 1.00 89.94 92 PHE A CA 1
ATOM 700 C C . PHE A 1 92 ? 4.620 10.531 -8.615 1.00 89.94 92 PHE A C 1
ATOM 702 O O . PHE A 1 92 ? 4.505 11.756 -8.511 1.00 89.94 92 PHE A O 1
ATOM 709 N N . ILE A 1 93 ? 3.996 9.859 -9.583 1.00 87.44 93 ILE A N 1
ATOM 710 C CA . ILE A 1 93 ? 2.999 10.497 -10.451 1.00 87.44 93 ILE A CA 1
ATOM 711 C C . ILE A 1 93 ? 1.778 10.906 -9.614 1.00 87.44 93 ILE A C 1
ATOM 713 O O . ILE A 1 93 ? 1.389 10.162 -8.713 1.00 87.44 93 ILE A O 1
ATOM 717 N N . PRO A 1 94 ? 1.161 12.073 -9.874 1.00 81.75 94 PRO A N 1
ATOM 718 C CA . PRO A 1 94 ? 1.367 12.947 -11.037 1.00 81.75 94 PRO A CA 1
ATOM 719 C C . PRO A 1 94 ? 2.438 14.033 -10.873 1.00 81.75 94 PRO A C 1
ATOM 721 O O . PRO A 1 94 ? 2.653 14.802 -11.801 1.00 81.75 94 PRO A O 1
ATOM 724 N N . ILE A 1 95 ? 3.113 14.115 -9.723 1.00 87.06 95 ILE A N 1
ATOM 725 C CA . ILE A 1 95 ? 4.039 15.220 -9.427 1.00 87.06 95 ILE A CA 1
ATOM 726 C C . ILE A 1 95 ? 5.390 15.012 -10.121 1.00 87.06 95 ILE A C 1
ATOM 728 O O . ILE A 1 95 ? 5.926 15.937 -10.726 1.00 87.06 95 ILE A O 1
ATOM 732 N N . ILE A 1 96 ? 5.948 13.801 -10.038 1.00 87.88 96 ILE A N 1
ATOM 733 C CA . ILE A 1 96 ? 7.259 13.473 -10.604 1.00 87.88 96 ILE A CA 1
ATOM 734 C C . ILE A 1 96 ? 7.115 12.263 -11.524 1.00 87.88 96 ILE A C 1
ATOM 736 O O . ILE A 1 96 ? 6.824 11.154 -11.077 1.00 87.88 96 ILE A O 1
ATOM 740 N N . ASN A 1 97 ? 7.387 12.466 -12.813 1.00 85.56 97 ASN A N 1
ATOM 741 C CA . ASN A 1 97 ? 7.389 11.406 -13.819 1.00 85.56 97 ASN A CA 1
ATOM 742 C C . ASN A 1 97 ? 8.762 10.710 -13.894 1.00 85.56 97 ASN A C 1
ATOM 744 O O . ASN A 1 97 ? 9.464 10.779 -14.902 1.00 85.56 97 ASN A O 1
ATOM 748 N N . LYS A 1 98 ? 9.183 10.096 -12.781 1.00 89.06 98 LYS A N 1
ATOM 749 C CA . LYS A 1 98 ? 10.410 9.293 -12.695 1.00 89.06 98 LYS A CA 1
ATOM 750 C C . LYS A 1 98 ? 10.056 7.870 -12.289 1.00 89.06 98 LYS A C 1
ATOM 752 O O . LYS A 1 98 ? 9.368 7.659 -11.292 1.00 89.06 98 LYS A O 1
ATOM 757 N N . MET A 1 99 ? 10.586 6.907 -13.035 1.00 90.06 99 MET A N 1
ATOM 758 C CA . MET A 1 99 ? 10.472 5.493 -12.700 1.00 90.06 99 MET A CA 1
ATOM 759 C C . MET A 1 99 ? 11.412 5.157 -11.542 1.00 90.06 99 MET A C 1
ATOM 761 O O . MET A 1 99 ? 12.607 5.460 -11.591 1.00 90.06 99 MET A O 1
ATOM 765 N N . ILE A 1 100 ? 10.867 4.542 -10.498 1.00 93.12 100 ILE A N 1
ATOM 766 C CA . ILE A 1 100 ? 11.625 4.000 -9.373 1.00 93.12 100 ILE A CA 1
ATOM 767 C C . ILE A 1 100 ? 11.684 2.492 -9.543 1.00 93.12 100 ILE A C 1
ATOM 769 O O . ILE A 1 100 ? 10.647 1.851 -9.704 1.00 93.12 100 ILE A O 1
ATOM 773 N N . THR A 1 101 ? 12.896 1.948 -9.532 1.00 94.88 101 THR A N 1
ATOM 774 C CA . THR A 1 101 ? 13.139 0.510 -9.636 1.00 94.88 101 THR A CA 1
ATOM 775 C C . THR A 1 101 ? 13.216 -0.099 -8.247 1.00 94.88 101 THR A C 1
ATOM 777 O O . THR A 1 101 ? 13.953 0.397 -7.398 1.00 94.88 101 THR A O 1
ATOM 780 N N . PHE A 1 102 ? 12.482 -1.187 -8.060 1.00 94.75 102 PHE A N 1
ATOM 781 C CA . PHE A 1 102 ? 12.482 -2.018 -6.864 1.00 94.75 102 PHE A CA 1
ATOM 782 C C . PHE A 1 102 ? 12.951 -3.425 -7.229 1.00 94.75 102 PHE A C 1
ATOM 784 O O . PHE A 1 102 ? 12.676 -3.901 -8.335 1.00 94.75 102 P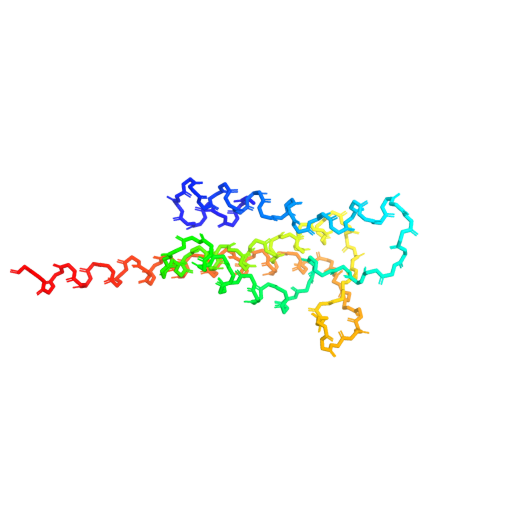HE A O 1
ATOM 791 N N . GLN A 1 103 ? 13.671 -4.075 -6.318 1.00 94.50 103 GLN A N 1
ATOM 792 C CA . GLN A 1 103 ? 14.262 -5.391 -6.548 1.00 94.50 103 GLN A CA 1
ATOM 793 C C . GLN A 1 103 ? 14.502 -6.176 -5.252 1.00 94.50 103 GLN A C 1
ATOM 795 O O . GLN A 1 103 ? 14.512 -5.636 -4.146 1.00 94.50 103 GLN A O 1
ATOM 800 N N . GLY A 1 104 ? 14.751 -7.479 -5.385 1.00 93.00 104 GLY A N 1
ATOM 801 C CA . GLY A 1 104 ? 15.169 -8.320 -4.263 1.00 93.00 104 GLY A CA 1
ATOM 802 C C . GLY A 1 104 ? 14.113 -8.383 -3.156 1.00 93.00 104 GLY A C 1
ATOM 803 O O . GLY A 1 104 ? 13.011 -8.869 -3.383 1.00 93.00 104 GLY A O 1
ATOM 804 N N . TYR A 1 105 ? 14.448 -7.916 -1.949 1.00 94.88 105 TYR A N 1
ATOM 805 C CA . TYR A 1 105 ? 13.568 -7.989 -0.771 1.00 94.88 105 TYR A CA 1
ATOM 806 C C . TYR A 1 105 ? 12.689 -6.746 -0.551 1.00 94.88 105 TYR A C 1
ATOM 808 O O . TYR A 1 105 ? 11.981 -6.679 0.456 1.00 94.88 105 TYR A O 1
ATOM 816 N N . ASP A 1 106 ? 12.678 -5.786 -1.480 1.00 95.75 106 ASP A N 1
ATOM 817 C CA . ASP A 1 106 ? 11.863 -4.566 -1.367 1.00 95.75 106 ASP A CA 1
ATOM 818 C C . ASP A 1 106 ? 10.366 -4.873 -1.184 1.00 95.75 106 ASP A C 1
ATOM 820 O O . ASP A 1 106 ? 9.662 -4.179 -0.441 1.00 95.75 106 ASP A O 1
ATOM 824 N N . TRP A 1 107 ? 9.878 -5.967 -1.783 1.00 96.12 107 TRP A N 1
ATOM 825 C CA . TRP A 1 107 ? 8.497 -6.420 -1.611 1.00 96.12 107 TRP A CA 1
ATOM 826 C C . TRP A 1 107 ? 8.160 -6.723 -0.145 1.00 96.12 107 TRP A C 1
ATOM 828 O O . TRP A 1 107 ? 7.060 -6.394 0.305 1.00 96.12 107 TRP A O 1
ATOM 838 N N . VAL A 1 108 ? 9.095 -7.302 0.619 1.00 96.50 108 VAL A N 1
ATOM 839 C CA . VAL A 1 108 ? 8.890 -7.651 2.034 1.00 96.50 108 VAL A CA 1
ATOM 840 C C . VAL A 1 108 ? 8.706 -6.382 2.849 1.00 96.50 108 VAL A C 1
ATOM 842 O O . VAL A 1 108 ? 7.783 -6.292 3.657 1.00 96.50 108 VAL A O 1
ATOM 845 N N . VAL A 1 109 ? 9.558 -5.384 2.610 1.00 96.06 109 VAL A N 1
ATOM 846 C CA . VAL A 1 109 ? 9.518 -4.100 3.317 1.00 96.06 109 VAL A CA 1
ATOM 847 C C . VAL A 1 109 ? 8.172 -3.412 3.087 1.00 96.06 109 VAL A C 1
ATOM 849 O O . VAL A 1 109 ? 7.520 -2.998 4.048 1.00 96.06 109 VAL A O 1
ATOM 852 N N . LEU A 1 110 ? 7.710 -3.358 1.835 1.00 95.56 110 LEU A N 1
ATOM 853 C CA . LEU A 1 110 ? 6.416 -2.766 1.488 1.00 95.56 110 LEU A CA 1
ATOM 854 C C . LEU A 1 110 ? 5.233 -3.537 2.089 1.00 95.56 110 LEU A C 1
ATOM 856 O O . LEU A 1 110 ? 4.302 -2.919 2.612 1.00 95.56 110 LEU A O 1
ATOM 860 N N . LEU A 1 111 ? 5.271 -4.873 2.076 1.00 96.50 111 LEU A N 1
ATOM 861 C CA . LEU A 1 111 ? 4.207 -5.697 2.654 1.00 96.50 111 LEU A CA 1
ATOM 862 C C . LEU A 1 111 ? 4.120 -5.530 4.174 1.00 96.50 111 LEU A C 1
ATOM 864 O O . LEU A 1 111 ? 3.026 -5.372 4.718 1.00 96.50 111 LEU A O 1
ATOM 868 N N . LEU A 1 112 ? 5.263 -5.540 4.864 1.00 97.12 112 LEU A N 1
ATOM 869 C CA . LEU A 1 112 ? 5.319 -5.341 6.311 1.00 97.12 112 LEU A CA 1
ATOM 870 C C . LEU A 1 112 ? 4.826 -3.948 6.699 1.00 97.12 112 LEU A C 1
ATOM 872 O O . LEU A 1 112 ? 4.035 -3.831 7.635 1.00 97.12 112 LEU A O 1
ATOM 876 N N . ALA A 1 113 ? 5.211 -2.910 5.950 1.00 96.94 113 ALA A N 1
ATOM 877 C CA . ALA A 1 113 ? 4.690 -1.561 6.150 1.00 96.94 113 ALA A CA 1
ATOM 878 C C . ALA A 1 113 ? 3.161 -1.522 5.992 1.00 96.94 113 ALA A C 1
ATOM 880 O O . ALA A 1 113 ? 2.459 -0.974 6.843 1.00 96.94 113 ALA A O 1
ATOM 881 N N . ALA A 1 114 ? 2.624 -2.169 4.954 1.00 96.81 114 ALA A N 1
ATOM 882 C CA . ALA A 1 114 ? 1.188 -2.236 4.709 1.00 96.81 114 ALA A CA 1
ATOM 883 C C . ALA A 1 114 ? 0.421 -2.938 5.851 1.00 96.81 114 ALA A C 1
ATOM 885 O O . ALA A 1 114 ? -0.610 -2.440 6.305 1.00 96.81 114 ALA A O 1
ATOM 886 N N . ILE A 1 115 ? 0.938 -4.062 6.358 1.00 97.12 115 ILE A N 1
ATOM 887 C CA . ILE A 1 115 ? 0.354 -4.788 7.499 1.00 97.12 115 ILE A CA 1
ATOM 888 C C . ILE A 1 115 ? 0.422 -3.943 8.778 1.00 97.12 115 ILE A C 1
ATOM 890 O O . ILE A 1 115 ? -0.568 -3.861 9.511 1.00 97.12 115 ILE A O 1
ATOM 894 N N . ALA A 1 116 ? 1.562 -3.298 9.038 1.00 96.88 116 ALA A N 1
ATOM 895 C CA . ALA A 1 116 ? 1.769 -2.469 10.221 1.00 96.88 116 ALA A CA 1
ATOM 896 C C . ALA A 1 116 ? 0.788 -1.291 10.269 1.00 96.88 116 ALA A C 1
ATOM 898 O O . ALA A 1 116 ? 0.181 -1.054 11.311 1.00 96.88 116 ALA A O 1
ATOM 899 N N . ILE A 1 117 ? 0.565 -0.610 9.139 1.00 96.75 117 ILE A N 1
ATOM 900 C CA . ILE A 1 117 ? -0.396 0.497 9.036 1.00 96.75 117 ILE A CA 1
ATOM 901 C C . ILE A 1 117 ? -1.797 0.034 9.451 1.00 96.75 117 ILE A C 1
ATOM 903 O O . ILE A 1 117 ? -2.385 0.607 10.367 1.00 96.75 117 ILE A O 1
ATOM 907 N N . VAL A 1 118 ? -2.315 -1.045 8.854 1.00 96.50 118 VAL A N 1
ATOM 908 C CA . VAL A 1 118 ? -3.658 -1.556 9.188 1.00 96.50 118 VAL A CA 1
ATOM 909 C C . VAL A 1 118 ? -3.742 -2.015 10.645 1.00 96.50 118 VAL A C 1
ATOM 911 O O . VAL A 1 118 ? -4.732 -1.730 11.325 1.00 96.50 118 VAL A O 1
ATOM 914 N N . GLY A 1 119 ? -2.707 -2.696 11.143 1.00 94.31 119 GLY A N 1
ATOM 915 C CA . GLY A 1 119 ? -2.632 -3.150 12.530 1.00 94.31 119 GLY A CA 1
ATOM 916 C C . GLY A 1 119 ? -2.686 -1.990 13.527 1.00 94.31 119 GLY A C 1
ATOM 917 O O . GLY A 1 119 ? -3.511 -2.003 14.443 1.00 94.31 119 GLY A O 1
ATOM 918 N N . ILE A 1 120 ? -1.868 -0.958 13.318 1.00 95.06 120 ILE A N 1
ATOM 919 C CA . ILE A 1 120 ? -1.818 0.236 14.170 1.00 95.06 120 ILE A CA 1
ATOM 920 C C . ILE A 1 120 ? -3.148 0.993 14.107 1.00 95.06 120 ILE A C 1
ATOM 922 O O . ILE A 1 120 ? -3.740 1.273 15.151 1.00 95.06 120 ILE A O 1
ATOM 926 N N . THR A 1 121 ? -3.683 1.259 12.909 1.00 94.19 121 THR A N 1
ATOM 927 C CA . THR A 1 121 ? -4.967 1.962 12.757 1.00 94.19 121 THR A CA 1
ATOM 928 C C . THR A 1 121 ? -6.105 1.212 13.444 1.00 94.19 121 THR A C 1
ATOM 930 O O . THR A 1 121 ? -6.963 1.833 14.075 1.00 94.19 121 THR A O 1
ATOM 933 N N . ARG A 1 122 ? -6.109 -0.125 13.387 1.00 93.69 122 ARG A N 1
ATOM 934 C CA . ARG A 1 122 ? -7.084 -0.952 14.107 1.00 93.69 122 ARG A CA 1
ATOM 935 C C . ARG A 1 122 ? -6.990 -0.746 15.617 1.00 93.69 122 ARG A C 1
ATOM 937 O O . ARG A 1 122 ? -8.031 -0.582 16.251 1.00 93.69 122 ARG A O 1
ATOM 944 N N . ILE A 1 123 ? -5.784 -0.795 16.187 1.00 92.50 123 ILE A N 1
ATOM 945 C CA . ILE A 1 123 ? -5.569 -0.624 17.633 1.00 92.50 123 ILE A CA 1
ATOM 946 C C . ILE A 1 123 ? -6.069 0.755 18.072 1.00 92.50 123 ILE A C 1
ATOM 948 O O . ILE A 1 123 ? -6.894 0.839 18.978 1.00 92.50 123 ILE A O 1
ATOM 952 N N . ILE A 1 124 ? -5.664 1.814 17.367 1.00 90.62 124 ILE A N 1
ATOM 953 C CA . ILE A 1 124 ? -6.074 3.196 17.658 1.00 90.62 124 ILE A CA 1
ATOM 954 C C . ILE A 1 124 ? -7.598 3.349 17.579 1.00 90.62 124 ILE A C 1
ATOM 956 O O . ILE A 1 124 ? -8.227 3.845 18.511 1.00 90.62 124 ILE A O 1
ATOM 960 N N . THR A 1 125 ? -8.216 2.864 16.498 1.00 87.81 125 THR A N 1
ATOM 961 C CA . THR A 1 125 ? -9.671 2.977 16.300 1.00 87.81 125 THR A CA 1
ATOM 962 C C . THR A 1 125 ? -10.445 2.216 17.379 1.00 87.81 125 THR A C 1
ATOM 964 O O . THR A 1 125 ? -11.476 2.688 17.854 1.00 87.81 125 THR A O 1
ATOM 967 N N . LYS A 1 126 ? -9.961 1.039 17.799 1.00 86.50 126 LYS A N 1
ATOM 968 C CA . LYS A 1 126 ? -10.580 0.261 18.881 1.00 86.50 126 LYS A CA 1
ATOM 969 C C . LYS A 1 126 ? -10.496 0.997 20.222 1.00 86.50 126 LYS A C 1
ATOM 971 O O . LYS A 1 126 ? -11.489 1.023 20.950 1.00 86.50 126 LYS A O 1
ATOM 976 N N . ASN A 1 127 ? -9.339 1.574 20.539 1.00 81.31 127 ASN A N 1
ATOM 977 C CA . ASN A 1 127 ? -9.119 2.273 21.803 1.00 81.31 127 ASN A CA 1
ATOM 978 C C . ASN A 1 127 ? -10.025 3.507 21.910 1.00 81.31 127 ASN A C 1
ATOM 980 O O . ASN A 1 127 ? -10.754 3.621 22.890 1.00 81.31 127 ASN A O 1
ATOM 984 N N . HIS A 1 128 ? -10.113 4.324 20.854 1.00 77.75 128 HIS A N 1
ATOM 985 C CA . HIS A 1 128 ? -11.002 5.494 20.824 1.00 77.75 128 HIS A CA 1
ATOM 986 C C . HIS A 1 128 ? -12.482 5.154 21.054 1.00 77.75 128 HIS A C 1
ATOM 988 O O . HIS A 1 128 ? -13.175 5.860 21.781 1.00 77.75 128 HIS A O 1
ATOM 994 N N . ILE A 1 129 ? -12.979 4.064 20.459 1.00 76.31 129 ILE A N 1
ATOM 995 C CA . ILE A 1 129 ? -14.366 3.615 2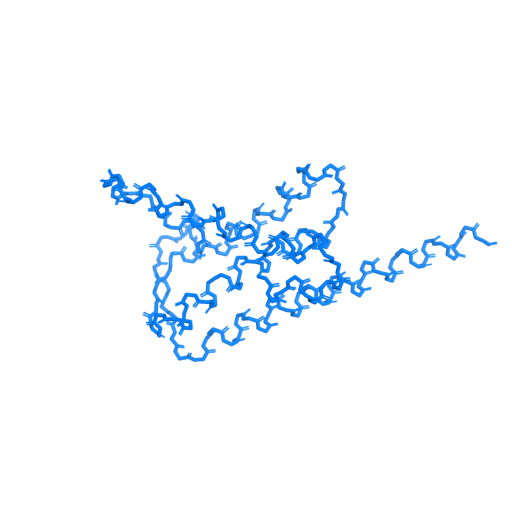0.674 1.00 76.31 129 ILE A CA 1
ATOM 996 C C . ILE A 1 129 ? -14.587 3.190 22.135 1.00 76.31 129 ILE A C 1
ATOM 998 O O . ILE A 1 129 ? -15.667 3.391 22.687 1.00 76.31 129 ILE A O 1
ATOM 1002 N N . THR A 1 130 ? -13.574 2.584 22.756 1.00 74.56 130 THR A N 1
ATOM 1003 C CA . THR A 1 130 ? -13.660 2.074 24.131 1.00 74.56 130 THR A CA 1
ATOM 1004 C C . THR A 1 130 ? -13.670 3.221 25.144 1.00 74.56 130 THR A C 1
ATOM 1006 O O . THR A 1 130 ? -14.507 3.221 26.043 1.00 74.56 130 THR A O 1
ATOM 1009 N N . GLU A 1 131 ? -12.807 4.223 24.958 1.00 70.38 131 GLU A N 1
ATOM 1010 C CA . GLU A 1 131 ? -12.755 5.427 25.799 1.00 70.38 131 GLU A CA 1
ATOM 1011 C C . GLU A 1 131 ? -14.072 6.210 25.758 1.00 70.38 131 GLU A C 1
ATOM 1013 O O . GLU A 1 131 ? -14.632 6.516 26.809 1.00 70.38 131 GLU A O 1
ATOM 1018 N N . HIS A 1 132 ? -14.626 6.456 24.565 1.00 70.50 132 HIS A N 1
ATOM 1019 C CA . HIS A 1 132 ? -15.891 7.187 24.427 1.00 70.50 132 HIS A CA 1
ATOM 1020 C C . HIS A 1 132 ? -17.045 6.487 25.158 1.00 70.50 132 HIS A C 1
ATOM 1022 O O . HIS A 1 132 ? -17.846 7.133 25.822 1.00 70.50 132 HIS A O 1
ATOM 1028 N N . LYS A 1 133 ? -17.103 5.151 25.097 1.00 65.44 133 LYS A N 1
ATOM 1029 C CA . LYS A 1 133 ? -18.145 4.377 25.783 1.00 65.44 133 LYS A CA 1
ATOM 1030 C C . LYS A 1 133 ? -18.014 4.425 27.310 1.00 65.44 133 LYS A C 1
ATOM 1032 O O . LYS A 1 133 ? -19.025 4.368 27.994 1.00 65.44 133 LYS A O 1
ATOM 1037 N N . SER A 1 134 ? -16.793 4.529 27.838 1.00 65.81 134 SER A N 1
ATOM 1038 C CA . SER A 1 134 ? -16.554 4.646 29.286 1.00 65.81 134 SER A CA 1
ATOM 1039 C C . SER A 1 134 ? -16.907 6.016 29.871 1.00 65.81 134 SER A C 1
ATOM 1041 O O . SER A 1 134 ? -17.100 6.119 31.073 1.00 65.81 134 SER A O 1
ATOM 1043 N N . GLN A 1 135 ? -16.997 7.060 29.040 1.00 65.38 135 GLN A N 1
ATOM 1044 C CA . GLN A 1 135 ? -17.415 8.402 29.466 1.00 65.38 135 GLN A CA 1
ATOM 1045 C C . GLN A 1 135 ? -18.945 8.571 29.502 1.00 65.38 135 GLN A C 1
ATOM 1047 O O . GLN A 1 135 ? -19.436 9.532 30.085 1.00 65.38 135 GLN A O 1
ATOM 1052 N N . GLU A 1 136 ? -19.694 7.655 28.880 1.00 62.34 136 GLU A N 1
ATOM 1053 C CA . GLU A 1 136 ? -21.165 7.664 28.824 1.00 62.34 136 GLU A CA 1
ATOM 1054 C C . GLU A 1 136 ? -21.832 6.809 29.925 1.00 62.34 136 GLU A C 1
ATOM 1056 O O . GLU A 1 136 ? -23.060 6.782 30.007 1.00 62.34 136 GLU A O 1
ATOM 1061 N N . THR A 1 137 ? -21.048 6.104 30.751 1.00 58.66 137 THR A N 1
ATOM 1062 C CA . THR A 1 137 ? -21.503 5.242 31.865 1.00 58.66 137 THR A CA 1
ATOM 1063 C C . THR A 1 137 ? -21.113 5.816 33.213 1.00 58.66 137 THR A C 1
ATOM 1065 O O . THR A 1 137 ? -21.968 5.795 34.122 1.00 58.66 137 THR A O 1
#

pLDDT: mean 86.28, std 10.28, range [53.75, 97.12]

Sequence (137 aa):
MIVGVASMRIRYIATAGIFPIALDADHLIQFLNLEAIPRMGHSILFGFISIPLMMFFAGKKDYLLGAVSFSAVLAHVSFDILLGGTTSFPFFIPIINKMITFQGYDWVVLLLAAIAIVGITRIITKNHITEHKSQET

Foldseek 3Di:
DVLQVLLVDPVLVVCLVVLLVVLCVVVVVVVVVPPDDASLLQELVSLQVQLVVQCVVVVHPPNLSSLSSSLSSLLSNLVCCVVVQKDWHCHHPPVDRDTDIDHDCVSVVSNVVSNVSSNVSSVVVVVVVVVVVVVVD

Radius of gyration: 16.46 Å; chains: 1; bounding box: 37×27×59 Å